Protein 6RSN (pdb70)

B-factor: mean 38.46, std 18.93, range [17.49, 106.94]

Solvent-accessible surface area: 5774 Å² total

Sequence (91 aa):
RIVPVVYYLSRNGRLDHPHFIEVPLSSHNGLYLKDVINRLNDLRGNGACLYSWSSSKRTYKNGFVWYALSDEDFIFPVHGQEYVLKGSQILD

InterPro domains:
  IPR010369 Protein SOSEKI [PTHR31083] (17-336)
  IPR021182 Protein SOSEKI, magnoliopsida [PIRSF031043] (10-339)
  IPR048351 SOSEKI, DIX-like domain [PF06136] (20-108)

Radius of gyration: 12.65 Å; Cα contacts (8 Å, |Δi|>4): 169; chains: 1; bounding box: 31×33×37 Å

Foldseek 3Di:
DKAKEWEFEAEVGRPDDIDIDIFDDPDDPFDFLLRVLVVCCVVPNNVLVQFFKFWWDQDDPGTDTHTHDRGDTADADPDSYTYMYTYGDDD

Nearest PDB structures (foldseek):
  6rsn-assembly1_A  TM=1.011E+00  e=9.089E-21  Arabidopsis thaliana
  1v6e-assembly1_A  TM=5.584E-01  e=4.079E-02  Mus musculus
  2gbj-assembly1_A  TM=5.667E-01  e=1.021E-01  Homo sapiens
  4wph-assembly1_A  TM=5.400E-01  e=1.328E-01  Homo sapiens
  5x0w-assembly3_F  TM=4.636E-01  e=7.858E-02  Homo sapiens

Secondary structure (DSSP, 8-state):
-EEEEEEEEESSS--S--EEEEEE-SBTTBEEHHHHHHHHHHHH----TTEEEEEEEEETTEEEEEE--TT-EE--BTTTBEEEEEEEP--

Organism: Arabidopsis thaliana (NCBI:txid3702)

GO terms:
  GO:0051258 protein polymerization (P, IDA)
  GO:0005886 plasma membrane (C, EXP)
  GO:0010229 inflorescence development (P, IMP)
  GO:0010600 regulation of auxin biosynthetic process (P, IMP)
  GO:0010928 regulation of auxin mediated signaling pathway (P, IMP)
  GO:1905392 plant organ morphogenesis (P, IMP)
  GO:2000024 regulation of leaf development (P, IMP)
  GO:2000067 regulation of root morphogenesis (P, IMP)
  GO:1902074 response to salt (P, IMP)
  GO:0051302 regulation of cell division (P, IMP)
  GO:0090708 specification of plant organ axis polarity (P, IMP)
  GO:0006970 response to osmotic stress (P, IMP)
  GO:0005515 protein binding (F, IPI)

Structure (mmCIF, N/CA/C/O backbone):
data_6RSN
#
_entry.id   6RSN
#
_cell.length_a   47.659
_cell.length_b   47.659
_cell.length_c   67.971
_cell.angle_alpha   90.000
_cell.angle_beta   90.000
_cell.angle_gamma   120.000
#
_symmetry.space_group_name_H-M   'P 61'
#
loop_
_entity.id
_entity.type
_entity.pdbx_description
1 polymer 'UPSTREAM OF FLC-like protein (DUF966)'
2 non-polymer 'SULFATE ION'
3 water water
#
loop_
_atom_site.group_PDB
_atom_site.id
_atom_site.type_symbol
_atom_site.label_atom_id
_atom_site.label_alt_id
_atom_site.label_comp_id
_atom_site.label_asym_id
_atom_site.label_entity_id
_atom_site.label_seq_id
_atom_site.pdbx_PDB_ins_code
_atom_site.Cartn_x
_atom_site.Cartn_y
_atom_site.Cartn_z
_atom_site.occupancy
_atom_site.B_iso_or_equiv
_atom_site.auth_seq_id
_atom_site.auth_comp_id
_atom_site.auth_asym_id
_atom_site.auth_atom_id
_atom_site.pdbx_PDB_model_num
ATOM 1 N N . ARG A 1 4 ? 4.547 10.284 14.093 1.00 62.22 18 ARG A N 1
ATOM 2 C CA . ARG A 1 4 ? 4.260 11.326 15.093 1.00 59.65 18 ARG A CA 1
ATOM 3 C C . ARG A 1 4 ? 5.176 12.525 14.843 1.00 55.16 18 ARG A C 1
ATOM 4 O O . ARG A 1 4 ? 6.239 12.401 14.233 1.00 56.81 18 ARG A O 1
ATOM 12 N N . ILE A 1 5 ? 4.740 13.678 15.340 1.00 52.04 19 ILE A N 1
ATOM 13 C CA . ILE A 1 5 ? 5.505 14.908 15.178 1.00 48.11 19 ILE A CA 1
ATOM 14 C C . ILE A 1 5 ? 5.664 15.535 16.560 1.00 44.04 19 ILE A C 1
ATOM 15 O O . ILE A 1 5 ? 4.822 15.408 17.454 1.00 47.99 19 ILE A O 1
ATOM 20 N N . VAL A 1 6 ? 6.829 16.108 16.776 1.00 39.79 20 VAL A N 1
ATOM 21 C CA . VAL A 1 6 ? 7.073 16.758 18.044 1.00 39.66 20 VAL A CA 1
ATOM 22 C C . VAL A 1 6 ? 7.383 18.231 17.825 1.00 36.96 20 VAL A C 1
ATOM 23 O O . VAL A 1 6 ? 7.990 18.622 16.813 1.00 33.60 20 VAL A O 1
ATOM 27 N N . PRO A 1 7 ? 6.978 19.055 18.807 1.00 37.69 21 PRO A N 1
ATOM 28 C CA . PRO A 1 7 ? 7.268 20.489 18.768 1.00 36.78 21 PRO A CA 1
ATOM 29 C C . PRO A 1 7 ? 8.720 20.774 19.145 1.00 34.65 21 PRO A C 1
ATOM 30 O O . PRO A 1 7 ? 9.211 20.256 20.130 1.00 33.11 21 PRO A O 1
ATOM 34 N N . VAL A 1 8 ? 9.412 21.607 18.359 1.00 29.68 22 VAL A N 1
ATOM 35 C CA . VAL A 1 8 ? 10.788 21.988 18.695 1.00 27.89 22 VAL A CA 1
ATOM 36 C C . VAL A 1 8 ? 10.905 23.497 18.666 1.00 26.67 22 VAL A C 1
ATOM 37 O O . VAL A 1 8 ? 10.511 24.120 17.674 1.00 28.20 22 VAL A O 1
ATOM 41 N N . VAL A 1 9 ? 11.489 24.101 19.713 1.00 25.63 23 VAL A N 1
ATOM 42 C CA . VAL A 1 9 ? 11.811 25.527 19.696 1.00 24.57 23 VAL A CA 1
ATOM 43 C C . VAL A 1 9 ? 13.326 25.627 19.535 1.00 22.76 23 VAL A C 1
ATOM 44 O O . VAL A 1 9 ? 14.041 24.889 20.199 1.00 22.62 23 VAL A O 1
ATOM 48 N N . TYR A 1 10 ? 13.789 26.519 18.642 1.00 21.83 24 TYR A N 1
ATOM 49 C CA . TYR A 1 10 ? 15.245 26.713 18.563 1.00 22.37 24 TYR A CA 1
ATOM 50 C C . TYR A 1 10 ? 15.605 28.197 18.542 1.00 22.05 24 TYR A C 1
ATOM 51 O O . TYR A 1 10 ? 14.911 29.054 17.953 1.00 22.01 24 TYR A O 1
ATOM 60 N N . TYR A 1 11 ? 16.758 28.526 19.157 1.00 23.11 25 TYR A N 1
ATOM 61 C CA . TYR A 1 11 ? 17.321 29.868 19.186 1.00 23.83 25 TYR A CA 1
ATOM 62 C C . TYR A 1 11 ? 18.563 29.883 18.299 1.00 23.10 25 TYR A C 1
ATOM 63 O O . TYR A 1 11 ? 19.336 28.920 18.307 1.00 25.79 25 TYR A O 1
ATOM 72 N N . LEU A 1 12 ? 18.656 30.850 17.390 1.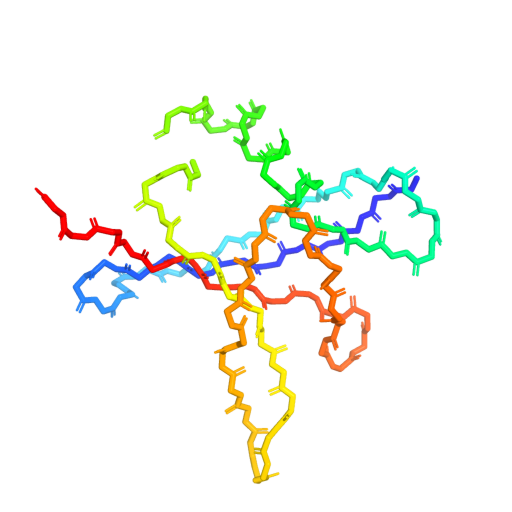00 21.67 26 LEU A N 1
ATOM 73 C CA . LEU A 1 12 ? 19.927 30.943 16.656 1.00 22.05 26 LEU A CA 1
ATOM 74 C C . LEU A 1 12 ? 20.747 32.058 17.276 1.00 26.00 26 LEU A C 1
ATOM 75 O O . LEU A 1 12 ? 20.212 33.125 17.588 1.00 25.90 26 LEU A O 1
ATOM 80 N N . SER A 1 13 ? 22.052 31.816 17.396 1.00 23.07 27 SER A N 1
ATOM 81 C CA . SER A 1 13 ? 22.913 32.766 18.074 1.00 27.80 27 SER A CA 1
ATOM 82 C C . SER A 1 13 ? 23.973 33.147 17.077 1.00 31.21 27 SER A C 1
ATOM 83 O O . SER A 1 13 ? 24.669 32.269 16.581 1.00 29.29 27 SER A O 1
ATOM 86 N N . ARG A 1 14 ? 24.092 34.443 16.765 1.00 34.69 28 ARG A N 1
ATOM 87 C CA . ARG A 1 14 ? 25.134 34.845 15.844 1.00 47.84 28 ARG A CA 1
ATOM 88 C C . ARG A 1 14 ? 26.215 35.598 16.624 1.00 59.78 28 ARG A C 1
ATOM 89 O O . ARG A 1 14 ? 27.203 35.009 17.074 1.00 61.81 28 ARG A O 1
ATOM 97 N N . ASN A 1 15 ? 25.982 36.899 16.812 1.00 70.25 29 ASN A N 1
ATOM 98 C CA . ASN A 1 15 ? 26.806 37.739 17.668 1.00 78.51 29 ASN A CA 1
ATOM 99 C C . ASN A 1 15 ? 26.421 37.483 19.124 1.00 88.52 29 ASN A C 1
ATOM 100 O O . ASN A 1 15 ? 27.226 37.671 20.035 1.00 90.71 29 ASN A O 1
ATOM 105 N N . GLY A 1 16 ? 25.169 37.056 19.322 1.00 90.92 30 GLY A N 1
ATOM 106 C CA . GLY A 1 16 ? 24.619 36.850 20.649 1.00 89.04 30 GLY A CA 1
ATOM 107 C C . GLY A 1 16 ? 23.099 36.920 20.606 1.00 92.49 30 GLY A C 1
ATOM 108 O O . GLY A 1 16 ? 22.494 37.667 21.370 1.00 102.55 30 GLY A O 1
ATOM 109 N N . ARG A 1 17 ? 22.518 36.178 19.655 1.00 86.50 31 ARG A N 1
ATOM 110 C CA . ARG A 1 17 ? 21.118 35.780 19.674 1.00 85.07 31 ARG A CA 1
ATOM 111 C C . ARG A 1 17 ? 20.188 36.970 19.464 1.00 80.12 31 ARG A C 1
ATOM 112 O O . ARG A 1 17 ? 19.154 37.052 20.128 1.00 76.54 31 ARG A O 1
ATOM 120 N N . LEU A 1 18 ? 20.536 37.841 18.499 1.00 73.96 32 LEU A N 1
ATOM 121 C CA . LEU A 1 18 ? 19.824 39.098 18.257 1.00 70.07 32 LEU A CA 1
ATOM 122 C C . LEU A 1 18 ? 18.349 38.874 17.879 1.00 61.93 32 LEU A C 1
ATOM 123 O O . LEU A 1 18 ? 17.730 39.811 17.378 1.00 65.91 32 LEU A O 1
ATOM 128 N N . ASP A 1 19 ? 17.775 37.668 18.098 1.00 53.86 33 ASP A N 1
ATOM 129 C CA . ASP A 1 19 ? 16.464 37.334 17.535 1.00 45.82 33 ASP A CA 1
ATOM 130 C C . ASP A 1 19 ? 15.659 36.348 18.406 1.00 39.86 33 ASP A C 1
ATOM 131 O O . ASP A 1 19 ? 16.188 35.561 19.202 1.00 38.98 33 ASP A O 1
ATOM 136 N N . HIS A 1 20 ? 14.333 36.417 18.232 1.00 35.51 34 HIS A N 1
ATOM 137 C CA . HIS A 1 20 ? 13.406 35.528 18.895 1.00 32.11 34 HIS A CA 1
ATOM 138 C C . HIS A 1 20 ? 13.698 34.124 18.395 1.00 26.71 34 HIS A C 1
ATOM 139 O O . HIS A 1 20 ? 14.265 33.918 17.289 1.00 26.91 34 HIS A O 1
ATOM 146 N N . PRO A 1 21 ? 13.350 33.132 19.217 1.00 25.14 35 PRO A N 1
ATOM 147 C CA . PRO A 1 21 ? 13.387 31.757 18.806 1.00 24.65 35 PRO A CA 1
ATOM 148 C C . PRO A 1 21 ? 12.331 31.489 17.743 1.00 23.80 35 PRO A C 1
ATOM 149 O O . PRO A 1 21 ? 11.525 32.354 17.420 1.00 24.68 35 PRO A O 1
ATOM 153 N N . HIS A 1 22 ? 12.509 30.313 17.150 1.00 24.50 36 HIS A N 1
ATOM 154 C CA . HIS A 1 22 ? 11.636 29.768 16.136 1.00 23.88 36 HIS A CA 1
ATOM 155 C C . HIS A 1 22 ? 10.941 28.545 16.700 1.00 23.80 36 HIS A C 1
ATOM 156 O O . HIS A 1 22 ? 11.515 27.828 17.519 1.00 24.96 36 HIS A O 1
ATOM 163 N N . PHE A 1 23 ? 9.707 28.292 16.229 1.00 24.17 37 PHE A N 1
ATOM 164 C CA . PHE A 1 23 ? 8.988 27.073 16.534 1.00 26.09 37 PHE A CA 1
ATOM 165 C C . PHE A 1 23 ? 8.752 26.271 15.266 1.00 26.32 37 PHE A C 1
ATOM 166 O O . PHE A 1 23 ? 8.252 26.857 14.299 1.00 26.87 37 PHE A O 1
ATOM 174 N N . ILE A 1 24 ? 9.104 24.967 15.273 1.00 25.29 38 ILE A N 1
ATOM 175 C CA . ILE A 1 24 ? 8.784 24.087 14.153 1.00 26.38 38 ILE A CA 1
ATOM 176 C C . ILE A 1 24 ? 8.199 22.786 14.690 1.00 26.97 38 ILE A C 1
ATOM 177 O O . ILE A 1 24 ? 8.455 22.442 15.836 1.00 27.43 38 ILE A O 1
ATOM 182 N N . GLU A 1 25 ? 7.510 22.046 13.807 1.00 28.40 39 GLU A N 1
ATOM 183 C CA . GLU A 1 25 ? 7.102 20.688 14.139 1.00 31.03 39 GLU A CA 1
ATOM 184 C C . GLU A 1 25 ? 8.004 19.704 13.416 1.00 30.31 39 GLU A C 1
ATOM 185 O O . GLU A 1 25 ? 8.285 19.900 12.230 1.00 30.78 39 GLU A O 1
ATOM 191 N N . VAL A 1 26 ? 8.538 18.712 14.147 1.00 29.84 40 VAL A N 1
ATOM 192 C CA . VAL A 1 26 ? 9.504 17.786 13.576 1.00 32.06 40 VAL A CA 1
ATOM 193 C C . VAL A 1 26 ? 8.934 16.369 13.479 1.00 34.82 40 VAL A C 1
ATOM 194 O O . VAL A 1 26 ? 8.618 15.769 14.503 1.00 37.84 40 VAL A O 1
ATOM 198 N N . PRO A 1 27 ? 8.859 15.766 12.269 1.00 36.28 41 PRO A N 1
ATOM 199 C CA . PRO A 1 27 ? 8.500 14.344 12.160 1.00 40.39 41 PRO A CA 1
ATOM 200 C C . PRO A 1 27 ? 9.563 13.435 12.783 1.00 41.06 41 PRO A C 1
ATOM 201 O O . PRO A 1 27 ? 10.759 13.592 12.506 1.00 40.65 41 PRO A O 1
ATOM 205 N N . LEU A 1 28 ? 9.106 12.511 13.634 1.00 47.73 42 LEU A N 1
ATOM 206 C CA . LEU A 1 28 ? 9.911 11.505 14.322 1.00 50.74 42 LEU A CA 1
ATOM 207 C C . LEU A 1 28 ? 10.190 10.309 13.415 1.00 53.95 42 LEU A C 1
ATOM 208 O O . LEU A 1 28 ? 9.332 9.867 12.648 1.00 59.11 42 LEU A O 1
ATOM 213 N N . SER A 1 29 ? 11.412 9.788 13.523 1.00 53.35 43 SER A N 1
ATOM 214 C CA . SER A 1 29 ? 11.831 8.588 12.826 1.00 55.73 43 SER A CA 1
ATOM 215 C C . SER A 1 29 ? 11.588 7.371 13.724 1.00 59.16 43 SER A C 1
ATOM 216 O O . SER A 1 29 ? 11.144 6.329 13.235 1.00 59.64 43 SER A O 1
ATOM 219 N N . SER A 1 30 ? 11.851 7.528 15.039 1.00 57.66 44 SER A N 1
ATOM 220 C CA . SER A 1 30 ? 11.537 6.514 16.046 1.00 59.29 44 SER A CA 1
ATOM 221 C C . SER A 1 30 ? 10.532 7.048 17.060 1.00 58.95 44 SER A C 1
ATOM 222 O O . SER A 1 30 ? 10.582 8.205 17.463 1.00 60.97 44 SER A O 1
ATOM 225 N N . HIS A 1 31 ? 9.698 6.156 17.593 1.00 64.89 45 HIS A N 1
ATOM 226 C CA . HIS A 1 31 ? 8.572 6.665 18.354 1.00 65.19 45 HIS A CA 1
ATOM 227 C C . HIS A 1 31 ? 8.893 6.821 19.845 1.00 64.41 45 HIS A C 1
ATOM 228 O O . HIS A 1 31 ? 8.000 7.104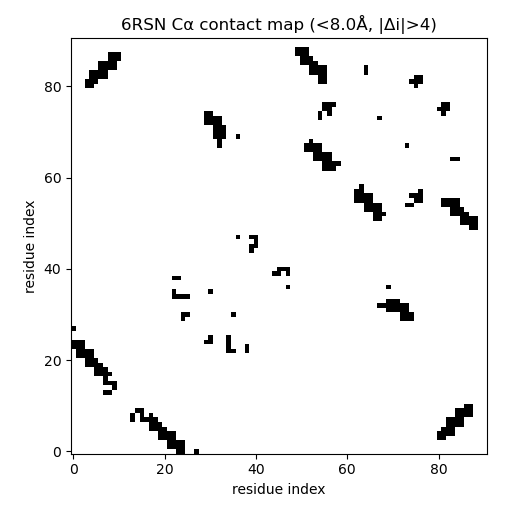 20.637 1.00 68.61 45 HIS A O 1
ATOM 235 N N . ASN A 1 32 ? 10.169 6.731 20.244 1.00 56.15 46 ASN A N 1
ATOM 236 C CA . ASN A 1 32 ? 10.437 6.965 21.652 1.00 54.96 46 ASN A CA 1
ATOM 237 C C . ASN A 1 32 ? 11.458 8.064 21.870 1.00 52.12 46 ASN A C 1
ATOM 238 O O . ASN A 1 32 ? 11.990 8.167 22.996 1.00 49.27 46 ASN A O 1
ATOM 243 N N . GLY A 1 33 ? 11.720 8.834 20.795 1.00 48.01 47 GLY A N 1
ATOM 244 C CA . GLY A 1 33 ? 12.872 9.713 20.827 1.00 44.52 47 GLY A CA 1
ATOM 245 C C . GLY A 1 33 ? 13.147 10.479 19.532 1.00 40.54 47 GLY A C 1
ATOM 246 O O . GLY A 1 33 ? 13.152 9.978 18.402 1.00 41.68 47 GLY A O 1
ATOM 247 N N . LEU A 1 34 ? 13.602 11.698 19.769 1.00 38.24 48 LEU A N 1
ATOM 248 C CA . LEU A 1 34 ? 14.028 12.595 18.709 1.00 34.19 48 LEU A CA 1
ATOM 249 C C . LEU A 1 34 ? 15.551 12.574 18.608 1.00 32.13 48 LEU A C 1
ATOM 250 O O . LEU A 1 34 ? 16.220 12.556 19.651 1.00 34.88 48 LEU A O 1
ATOM 255 N N . TYR A 1 35 ? 16.073 12.534 17.371 1.00 31.29 49 TYR A N 1
ATOM 256 C CA . TYR A 1 35 ? 17.513 12.615 17.130 1.00 30.18 49 TYR A CA 1
ATOM 257 C C . TYR A 1 35 ? 17.822 13.924 16.410 1.00 28.67 49 TYR A C 1
ATOM 258 O O . TYR A 1 35 ? 16.966 14.457 15.687 1.00 29.15 49 TYR A O 1
ATOM 267 N N . LEU A 1 36 ? 19.073 14.361 16.573 1.00 26.77 50 LEU A N 1
ATOM 268 C CA . LEU A 1 36 ? 19.386 15.641 15.944 1.00 27.42 50 LEU A CA 1
ATOM 269 C C . LEU A 1 36 ? 19.143 15.565 14.430 1.00 28.64 50 LEU A C 1
ATOM 270 O O . LEU A 1 36 ? 18.658 16.524 13.808 1.00 25.55 50 LEU A O 1
ATOM 275 N N . LYS A 1 37 ? 19.454 14.396 13.845 1.00 28.01 51 LYS A N 1
ATOM 276 C CA . LYS A 1 37 ? 19.254 14.224 12.420 1.00 28.45 51 LYS A CA 1
ATOM 277 C C . LYS A 1 37 ? 17.778 14.460 12.049 1.00 27.89 51 LYS A C 1
ATOM 278 O O . LYS A 1 37 ? 17.522 14.944 10.963 1.00 28.01 51 LYS A O 1
ATOM 284 N N . ASP A 1 38 ? 16.799 14.133 12.917 1.00 29.68 52 ASP A N 1
ATOM 285 C CA . ASP A 1 38 ? 15.380 14.368 12.609 1.00 30.93 52 ASP A CA 1
ATOM 286 C C . ASP A 1 38 ? 15.102 15.879 12.454 1.00 28.66 52 ASP A C 1
ATOM 287 O O . ASP A 1 38 ? 14.394 16.306 11.521 1.00 26.52 52 ASP A O 1
ATOM 292 N N . VAL A 1 39 ? 15.652 16.683 13.396 1.00 26.86 53 VAL A N 1
ATOM 293 C CA . VAL A 1 39 ? 15.566 18.147 13.414 1.00 25.07 53 VAL A CA 1
ATOM 294 C C . VAL A 1 39 ? 16.242 18.725 12.184 1.00 23.80 53 VAL A C 1
ATOM 295 O O . VAL A 1 39 ? 15.649 19.548 11.466 1.00 24.34 53 VAL A O 1
ATOM 299 N N . ILE A 1 40 ? 17.443 18.225 11.874 1.00 22.84 54 ILE A N 1
ATOM 300 C CA . ILE A 1 40 ? 18.178 18.738 10.727 1.00 24.22 54 ILE A CA 1
ATOM 301 C C . ILE A 1 40 ? 17.442 18.404 9.420 1.00 24.61 54 ILE A C 1
ATOM 302 O O . ILE A 1 40 ? 17.327 19.233 8.514 1.00 24.88 54 ILE A O 1
ATOM 307 N N . ASN A 1 41 ? 16.890 17.178 9.326 1.00 25.41 55 ASN A N 1
ATOM 308 C CA . ASN A 1 41 ? 16.090 16.866 8.137 1.00 26.87 55 ASN A CA 1
ATOM 309 C C . ASN A 1 41 ? 14.913 17.821 7.931 1.00 25.78 55 ASN A C 1
ATOM 310 O O . ASN A 1 41 ? 14.585 18.232 6.792 1.00 26.63 55 ASN A O 1
ATOM 315 N N . ARG A 1 42 ? 14.244 18.178 9.014 1.00 25.44 56 ARG A N 1
ATOM 316 C CA . ARG A 1 42 ? 13.109 19.085 8.924 1.00 24.05 56 ARG A CA 1
ATOM 317 C C . ARG A 1 42 ? 13.599 20.475 8.532 1.00 22.76 56 ARG A C 1
ATOM 318 O O . ARG A 1 42 ? 12.961 21.166 7.728 1.00 21.84 56 ARG A O 1
ATOM 326 N N . LEU A 1 43 ? 14.702 20.930 9.155 1.00 21.48 57 LEU A N 1
ATOM 327 C CA . LEU A 1 43 ? 15.208 22.252 8.746 1.00 19.86 57 LEU A CA 1
ATOM 328 C C . LEU A 1 43 ? 15.633 22.254 7.276 1.00 20.43 57 LEU A C 1
ATOM 329 O O . LEU A 1 43 ? 15.495 23.263 6.569 1.00 20.90 57 LEU A O 1
ATOM 334 N N . ASN A 1 44 ? 16.279 21.183 6.822 1.00 21.62 58 ASN A N 1
ATOM 335 C CA . ASN A 1 44 ? 16.662 21.105 5.412 1.00 22.99 58 ASN A CA 1
ATOM 336 C C . ASN A 1 44 ? 15.436 21.290 4.533 1.00 24.68 58 ASN A C 1
ATOM 337 O O . ASN A 1 44 ? 15.522 21.964 3.486 1.00 23.30 58 ASN A O 1
ATOM 342 N N . ASP A 1 45 ? 14.304 20.662 4.928 1.00 23.81 59 ASP A N 1
ATOM 343 C CA . ASP A 1 45 ? 13.081 20.817 4.114 1.00 27.67 59 ASP A CA 1
ATOM 344 C C . ASP A 1 45 ? 12.546 22.255 4.140 1.00 25.43 59 ASP A C 1
ATOM 345 O O . ASP A 1 45 ? 12.163 22.838 3.108 1.00 26.94 59 ASP A O 1
ATOM 350 N N . LEU A 1 46 ? 12.504 22.859 5.307 1.00 22.78 60 LEU A N 1
ATOM 351 C CA . LEU A 1 46 ? 11.928 24.179 5.434 1.00 22.52 60 LEU A CA 1
ATOM 352 C C . L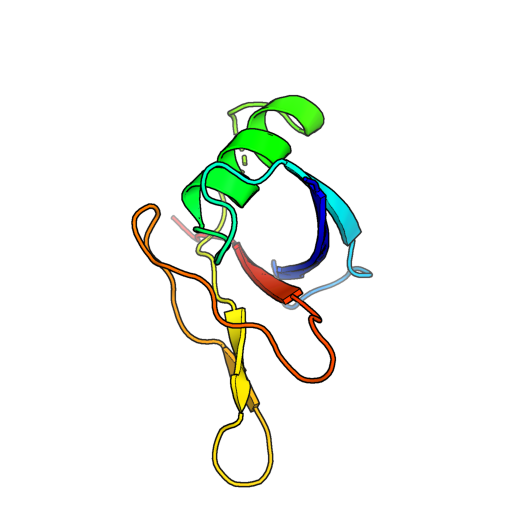EU A 1 46 ? 12.821 25.315 4.937 1.00 21.28 60 LEU A C 1
ATOM 353 O O . LEU A 1 46 ? 12.334 26.267 4.284 1.00 22.62 60 LEU A O 1
ATOM 358 N N . ARG A 1 47 ? 14.101 25.232 5.295 1.00 20.15 61 ARG A N 1
ATOM 359 C CA . ARG A 1 47 ? 15.026 26.357 5.160 1.00 20.01 61 ARG A CA 1
ATOM 360 C C . ARG A 1 47 ? 16.117 26.112 4.107 1.00 18.56 61 ARG A C 1
ATOM 361 O O . ARG A 1 47 ? 16.887 27.051 3.904 1.00 20.72 61 ARG A O 1
ATOM 369 N N . GLY A 1 48 ? 16.193 24.921 3.532 1.00 20.40 62 GLY A N 1
ATOM 370 C CA . GLY A 1 48 ? 17.182 24.593 2.511 1.00 18.97 62 GLY A CA 1
ATOM 371 C C . GLY A 1 48 ? 18.351 23.850 3.169 1.00 19.35 62 GLY A C 1
ATOM 372 O O . GLY A 1 48 ? 18.660 24.059 4.349 1.00 19.66 62 GLY A O 1
ATOM 373 N N . ASN A 1 49 ? 19.027 23.034 2.347 1.00 20.21 63 ASN A N 1
ATOM 374 C CA . ASN A 1 49 ? 20.153 22.283 2.900 1.00 22.92 63 ASN A CA 1
ATOM 375 C C . ASN A 1 49 ? 21.284 23.161 3.417 1.00 22.40 63 ASN A C 1
ATOM 376 O O . ASN A 1 49 ? 22.063 22.728 4.275 1.00 23.71 63 ASN A O 1
ATOM 381 N N . GLY A 1 50 ? 21.355 24.375 2.903 1.00 21.14 64 GLY A N 1
ATOM 382 C CA . GLY A 1 50 ? 22.449 25.231 3.322 1.00 21.66 64 GLY A CA 1
ATOM 383 C C . GLY A 1 50 ? 22.276 25.968 4.649 1.00 21.81 64 GLY A C 1
ATOM 384 O O . GLY A 1 50 ? 23.166 26.760 5.007 1.00 22.74 64 GLY A O 1
ATOM 393 N N . ALA A 1 52 ? 21.138 24.489 8.108 1.00 18.24 66 ALA A N 1
ATOM 394 C CA . ALA A 1 52 ? 21.459 23.942 9.439 1.00 18.20 66 ALA A CA 1
ATOM 395 C C . ALA A 1 52 ? 22.960 23.690 9.590 1.00 20.48 66 ALA A C 1
ATOM 396 O O . ALA A 1 52 ? 23.455 23.755 10.698 1.00 19.51 66 ALA A O 1
ATOM 398 N N . CYS A 1 53 ? 23.666 23.501 8.471 1.00 20.53 67 CYS A N 1
ATOM 399 C CA . CYS A 1 53 ? 25.095 23.256 8.521 1.00 20.69 67 CYS A CA 1
ATOM 400 C C . CYS A 1 53 ? 25.852 24.534 8.856 1.00 19.69 67 CYS A C 1
ATOM 401 O O . CYS A 1 53 ? 27.085 24.372 9.138 1.00 21.27 67 CYS A O 1
ATOM 404 N N . LEU A 1 54 ? 25.191 25.701 8.960 1.00 18.80 68 LEU A N 1
ATOM 405 C CA . LEU A 1 54 ? 25.911 26.928 9.369 1.00 19.47 68 LEU A CA 1
ATOM 406 C C . LEU A 1 54 ? 26.050 27.022 10.897 1.00 17.58 68 LEU A C 1
ATOM 407 O O . LEU A 1 54 ? 26.679 27.953 11.405 1.00 18.70 68 LEU A O 1
ATOM 412 N N . TYR A 1 55 ? 25.443 26.083 11.630 1.00 18.03 69 TYR A N 1
ATOM 413 C CA . TYR A 1 55 ? 25.308 26.192 13.074 1.00 18.18 69 TYR A CA 1
ATOM 414 C C . TYR A 1 55 ? 25.786 24.913 13.741 1.00 18.43 69 TYR A C 1
ATOM 415 O O . TYR A 1 55 ? 25.647 23.802 13.194 1.00 19.93 69 TYR A O 1
ATOM 424 N N . SER A 1 56 ? 26.374 25.070 14.956 1.00 18.99 70 SER A N 1
ATOM 425 C CA . SER A 1 56 ? 26.649 23.956 15.844 1.00 19.45 70 SER A CA 1
ATOM 426 C C . SER A 1 56 ? 25.478 23.837 16.827 1.00 19.04 70 SER A C 1
ATOM 427 O O . SER A 1 56 ? 25.049 24.850 17.380 1.00 19.94 70 SER A O 1
ATOM 430 N N . TRP A 1 57 ? 24.916 22.612 16.974 1.00 18.35 71 TRP A N 1
ATOM 431 C CA . TRP A 1 57 ? 23.624 22.496 17.676 1.00 18.99 71 TRP A CA 1
ATOM 432 C C . TRP A 1 57 ? 23.776 21.937 19.091 1.00 19.81 71 TRP A C 1
ATOM 433 O O . TRP A 1 57 ? 24.638 21.098 19.335 1.00 20.39 71 TRP A O 1
ATOM 444 N N A SER A 1 58 ? 22.954 22.472 19.992 0.50 18.78 72 SER A N 1
ATOM 445 N N B SER A 1 58 ? 22.977 22.480 20.020 0.50 19.48 72 SER A N 1
ATOM 446 C CA A SER A 1 58 ? 22.971 22.054 21.389 0.50 18.82 72 SER A CA 1
ATOM 447 C CA B SER A 1 58 ? 22.954 21.981 21.398 0.50 19.63 72 SER A CA 1
ATOM 448 C C A SER A 1 58 ? 21.509 21.869 21.805 0.50 20.35 72 SER A C 1
ATOM 449 C C B SER A 1 58 ? 21.533 22.023 21.945 0.50 20.33 72 SER A C 1
ATOM 450 O O A SER A 1 58 ? 20.579 22.357 21.138 0.50 20.22 72 SER A O 1
ATOM 451 O O B SER A 1 58 ? 20.674 22.817 21.538 0.50 19.11 72 SER A O 1
ATOM 456 N N . SER A 1 59 ? 21.290 21.122 22.890 1.00 20.71 73 SER A N 1
ATOM 457 C CA . SER A 1 59 ? 19.950 21.079 23.453 1.00 22.64 73 SER A CA 1
ATOM 458 C C . SER A 1 59 ? 20.028 21.520 24.908 1.00 25.88 73 SER A C 1
ATOM 459 O O . SER A 1 59 ? 21.024 21.311 25.605 1.00 23.50 73 SER A O 1
ATOM 462 N N . LYS A 1 60 ? 18.970 22.201 25.341 1.00 24.63 74 LYS A N 1
ATOM 463 C CA . LYS A 1 60 ? 18.932 22.646 26.732 1.00 27.70 74 LYS A CA 1
ATOM 464 C C . LYS A 1 60 ? 18.709 21.441 27.655 1.00 27.59 74 LYS A C 1
ATOM 465 O O . LYS A 1 60 ? 17.838 20.577 27.473 1.00 30.29 74 LYS A O 1
ATOM 471 N N . ARG A 1 61 ? 19.486 21.399 28.743 1.00 28.28 75 ARG A N 1
ATOM 472 C CA . ARG A 1 61 ? 19.416 20.268 29.655 1.00 31.33 75 ARG A CA 1
ATOM 473 C C . ARG A 1 61 ? 19.602 20.756 31.101 1.00 31.47 75 ARG A C 1
ATOM 474 O O . ARG A 1 61 ? 20.351 21.679 31.334 1.00 31.94 75 ARG A O 1
ATOM 482 N N . THR A 1 62 ? 18.968 20.131 32.109 1.00 31.43 76 THR A N 1
ATOM 483 C CA . THR A 1 62 ? 19.158 20.581 33.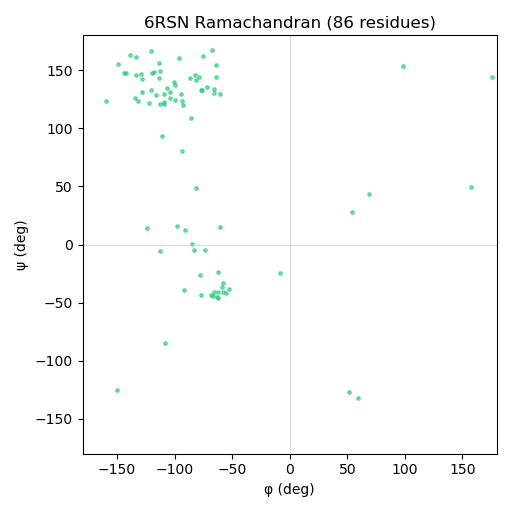499 1.00 34.27 76 THR A CA 1
ATOM 484 C C . THR A 1 62 ? 20.611 20.404 33.951 1.00 34.72 76 THR A C 1
ATOM 485 O O . THR A 1 62 ? 21.278 19.431 33.565 1.00 35.84 76 THR A O 1
ATOM 489 N N . TYR A 1 63 ? 21.092 21.356 34.771 1.00 35.37 77 TYR A N 1
ATOM 490 C CA . TYR A 1 63 ? 22.462 21.358 35.269 1.00 36.74 77 TYR A CA 1
ATOM 491 C C . TYR A 1 63 ? 22.523 22.239 36.522 1.00 39.68 77 TYR A C 1
ATOM 492 O O . TYR A 1 63 ? 22.249 23.439 36.430 1.00 40.94 77 TYR A O 1
ATOM 501 N N . LYS A 1 64 ? 22.990 21.670 37.650 1.00 43.73 78 LYS A N 1
ATOM 502 C CA . LYS A 1 64 ? 23.149 22.412 38.886 1.00 49.09 78 LYS A CA 1
ATOM 503 C C . LYS A 1 64 ? 21.827 23.120 39.183 1.00 50.44 78 LYS A C 1
ATOM 504 O O . LYS A 1 64 ? 20.790 22.477 39.161 1.00 49.04 78 LYS A O 1
ATOM 510 N N . ASN A 1 65 ? 21.845 24.440 39.402 1.00 53.84 79 ASN A N 1
ATOM 511 C CA . ASN A 1 65 ? 20.588 25.101 39.747 1.00 56.35 79 ASN A CA 1
ATOM 512 C C . ASN A 1 65 ? 19.969 25.743 38.506 1.00 55.56 79 ASN A C 1
ATOM 513 O O . ASN A 1 65 ? 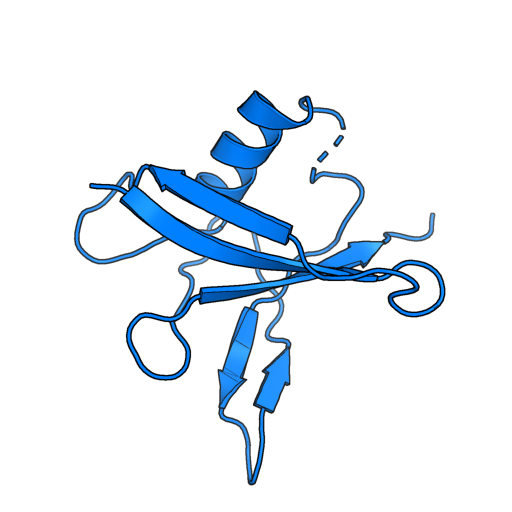19.084 26.586 38.628 1.00 57.18 79 ASN A O 1
ATOM 518 N N . GLY A 1 66 ? 20.446 25.349 37.309 1.00 48.56 80 GLY A N 1
ATOM 519 C CA . GLY A 1 66 ? 19.809 25.785 36.090 1.00 45.62 80 GLY A CA 1
ATOM 520 C C . GLY A 1 66 ? 19.957 24.759 34.976 1.00 41.18 80 GLY A C 1
ATOM 521 O O . GLY A 1 66 ? 19.604 23.566 35.123 1.00 37.02 80 GLY A O 1
ATOM 522 N N . PHE A 1 67 ? 20.511 25.278 33.866 1.00 37.82 81 PHE A N 1
ATOM 523 C CA . PHE A 1 67 ? 20.486 24.575 32.600 1.00 35.42 81 PHE A CA 1
ATOM 524 C C . PHE A 1 67 ? 21.838 24.737 31.941 1.00 32.13 81 PHE A C 1
ATOM 525 O O . PHE A 1 67 ? 22.645 25.593 32.349 1.00 31.04 81 PHE A O 1
ATOM 533 N N . VAL A 1 68 ? 22.086 23.870 30.960 1.00 31.49 82 VAL A N 1
ATOM 534 C CA . VAL A 1 68 ? 23.339 23.930 30.223 1.00 27.52 82 VAL A CA 1
ATOM 535 C C . VAL A 1 68 ? 22.925 23.593 28.789 1.00 27.54 82 VAL A C 1
ATOM 536 O O . VAL A 1 68 ? 21.908 22.953 28.539 1.00 26.25 82 VAL A O 1
ATOM 540 N N . TRP A 1 69 ? 23.626 24.189 27.840 1.00 23.52 83 TRP A N 1
ATOM 541 C CA . TRP A 1 69 ? 23.486 23.815 26.426 1.00 23.03 83 TRP A CA 1
ATOM 542 C C . TRP A 1 69 ? 24.404 22.648 26.112 1.00 22.33 83 TRP A C 1
ATOM 543 O O . TRP A 1 69 ? 25.640 22.788 26.090 1.00 23.42 83 TRP A O 1
ATOM 554 N N . TYR A 1 70 ? 23.782 21.476 25.899 1.00 22.40 84 TYR A N 1
ATOM 555 C CA . TYR A 1 70 ? 24.539 20.257 25.734 1.00 24.97 84 TYR A CA 1
ATOM 556 C C . TYR A 1 70 ? 24.801 20.031 24.248 1.00 22.47 84 TYR A C 1
ATOM 557 O O . TYR A 1 70 ? 23.889 19.927 23.472 1.00 24.10 84 TYR A O 1
ATOM 566 N N . ALA A 1 71 ? 26.075 19.965 23.827 1.00 23.64 85 ALA A N 1
ATOM 567 C CA . ALA A 1 71 ? 26.468 19.868 22.435 1.00 23.23 85 ALA A CA 1
ATOM 568 C C . ALA A 1 71 ? 25.995 18.541 21.848 1.00 24.51 85 ALA A C 1
ATOM 569 O O . ALA A 1 71 ? 26.098 17.459 22.497 1.00 28.14 85 ALA A O 1
ATOM 571 N N . LEU A 1 72 ? 25.400 18.627 20.665 1.00 24.10 86 LEU A N 1
ATOM 572 C CA . LEU A 1 72 ? 24.909 17.471 19.915 1.00 24.06 86 LEU A CA 1
ATOM 573 C C . LEU A 1 72 ? 25.648 17.189 18.590 1.00 26.36 86 LEU A C 1
ATOM 574 O O . LEU A 1 72 ? 25.996 18.116 17.884 1.00 24.91 86 LEU A O 1
ATOM 579 N N . SER A 1 73 ? 25.848 15.905 18.244 1.00 30.74 87 SER A N 1
ATOM 580 C CA . SER A 1 73 ? 26.187 15.408 16.901 1.00 33.26 87 SER A CA 1
ATOM 581 C C . SER A 1 73 ? 24.931 14.953 16.202 1.00 33.11 87 SER A C 1
ATOM 582 O O . SER A 1 73 ? 23.960 14.686 16.894 1.00 31.98 87 SER A O 1
ATOM 585 N N . ASP A 1 74 ? 24.995 14.852 14.845 1.00 36.64 88 ASP A N 1
ATOM 586 C CA . ASP A 1 74 ? 23.868 14.459 13.999 1.00 41.03 88 ASP A CA 1
ATOM 587 C C . ASP A 1 74 ? 23.262 13.145 14.482 1.00 38.10 88 ASP A C 1
ATOM 588 O O . ASP A 1 74 ? 22.044 12.944 14.533 1.00 39.48 88 ASP A O 1
ATOM 593 N N . GLU A 1 75 ? 24.132 12.239 14.915 1.00 39.94 89 GLU A N 1
ATOM 594 C CA . GLU A 1 75 ? 23.651 10.923 15.299 1.00 39.21 89 GLU A CA 1
ATOM 595 C C . GLU A 1 75 ? 23.139 10.863 16.750 1.00 39.32 89 GLU A C 1
ATOM 596 O O . GLU A 1 75 ? 22.731 9.776 17.193 1.00 40.54 89 GLU A O 1
ATOM 602 N N . ASP A 1 76 ? 23.179 11.981 17.498 1.00 34.55 90 ASP A N 1
ATOM 603 C CA . ASP A 1 76 ? 22.827 11.994 18.908 1.00 32.94 90 ASP A CA 1
ATOM 604 C C . ASP A 1 76 ? 21.317 12.084 19.152 1.00 32.10 90 ASP A C 1
ATOM 605 O O . ASP A 1 76 ? 20.557 12.747 18.431 1.00 29.52 90 ASP A O 1
ATOM 610 N N . PHE A 1 77 ? 20.901 11.422 20.235 1.00 33.28 91 PHE A N 1
ATOM 611 C CA . PHE A 1 77 ? 19.547 11.466 20.764 1.00 33.86 91 PHE A CA 1
ATOM 612 C C . PHE A 1 77 ? 19.413 12.764 21.539 1.00 33.34 91 PHE A C 1
ATOM 613 O O . PHE A 1 77 ? 20.372 13.247 22.174 1.00 34.79 91 PHE A O 1
ATOM 621 N N . ILE A 1 78 ? 18.215 13.352 21.449 1.00 34.80 92 ILE A N 1
ATOM 622 C CA . ILE A 1 78 ? 17.962 14.604 22.125 1.00 31.77 92 ILE A CA 1
ATOM 623 C C . ILE A 1 78 ? 17.011 14.369 23.290 1.00 35.06 92 ILE A C 1
ATOM 624 O O . ILE A 1 78 ? 15.924 13.842 23.108 1.00 32.79 92 ILE A O 1
ATOM 629 N N . PHE A 1 79 ? 17.436 14.740 24.504 1.00 35.87 93 PHE A N 1
ATOM 630 C CA . PHE A 1 79 ? 16.530 14.658 25.636 1.00 40.01 93 PHE A CA 1
ATOM 631 C C . PHE A 1 79 ? 15.685 15.931 25.775 1.00 46.03 93 PHE A C 1
ATOM 632 O O . PHE A 1 79 ? 16.192 17.048 25.615 1.00 48.81 93 PHE A O 1
ATOM 640 N N . PRO A 1 80 ? 14.398 15.807 26.179 1.00 52.65 94 PRO A N 1
ATOM 641 C CA . PRO A 1 80 ? 13.535 16.968 26.426 1.00 56.53 94 PRO A CA 1
ATOM 642 C C . PRO A 1 80 ? 13.855 17.673 27.744 1.00 61.59 94 PRO A C 1
ATOM 643 O O . PRO A 1 80 ? 14.489 17.099 28.636 1.00 55.77 94 P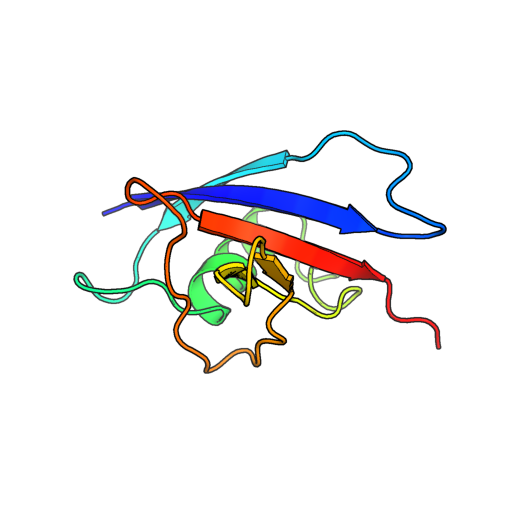RO A O 1
ATOM 647 N N . VAL A 1 81 ? 13.381 18.922 27.849 1.00 68.37 95 VAL A N 1
ATOM 648 C CA . VAL A 1 81 ? 13.462 19.704 29.074 1.00 76.57 95 VAL A CA 1
ATOM 649 C C . VAL A 1 81 ? 12.037 20.077 29.492 1.00 86.04 95 VAL A C 1
ATOM 650 O O . VAL A 1 81 ? 11.236 20.513 28.657 1.00 93.0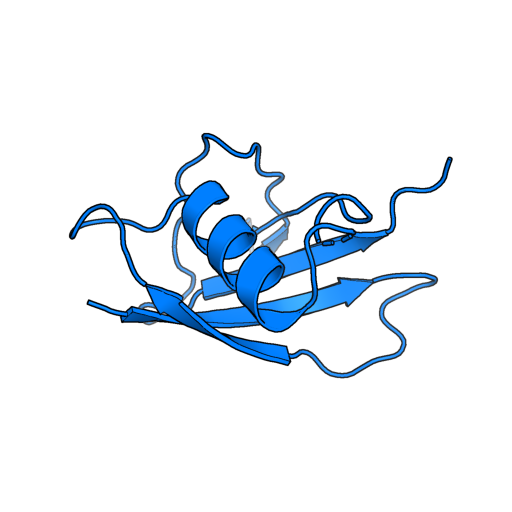1 95 VAL A O 1
ATOM 654 N N . HIS A 1 82 ? 11.726 19.887 30.783 1.00 88.99 96 HIS A N 1
ATOM 655 C CA . HIS A 1 82 ? 10.376 20.037 31.313 1.00 93.34 96 HIS A CA 1
ATOM 656 C C . HIS A 1 82 ? 9.426 19.079 30.596 1.00 92.83 96 HIS A C 1
ATOM 657 O O . HIS A 1 82 ? 9.740 17.907 30.408 1.00 92.71 96 HIS A O 1
ATOM 664 N N . GLY A 1 83 ? 8.279 19.606 30.156 1.00 91.15 97 GLY A N 1
ATOM 665 C CA . GLY A 1 83 ? 7.154 18.765 29.786 1.00 89.79 97 GLY A CA 1
ATOM 666 C C . GLY A 1 83 ? 7.118 18.425 28.301 1.00 86.27 97 GLY A C 1
ATOM 667 O O . GLY A 1 83 ? 6.336 19.023 27.559 1.00 86.23 97 GLY A O 1
ATOM 668 N N . GLN A 1 84 ? 7.934 17.427 27.915 1.00 83.32 98 GLN A N 1
ATOM 669 C CA . GLN A 1 84 ? 8.142 16.987 26.539 1.00 78.93 98 GLN A CA 1
ATOM 670 C C . GLN A 1 84 ? 8.559 18.164 25.661 1.00 72.33 98 GLN A C 1
ATOM 671 O O . GLN A 1 84 ? 8.292 18.164 24.459 1.00 69.68 98 GLN A O 1
ATOM 677 N N . GLU A 1 85 ? 9.215 19.147 26.293 1.00 64.41 99 GLU A N 1
ATOM 678 C CA . GLU A 1 85 ? 9.638 20.386 25.663 1.00 57.64 99 GLU A CA 1
ATOM 679 C C . GLU A 1 85 ? 11.074 20.239 25.168 1.00 49.42 99 GLU A C 1
ATOM 680 O O . GLU A 1 85 ? 11.965 19.900 25.973 1.00 46.93 99 GLU A O 1
ATOM 686 N N . TYR A 1 86 ? 11.241 20.488 23.854 1.00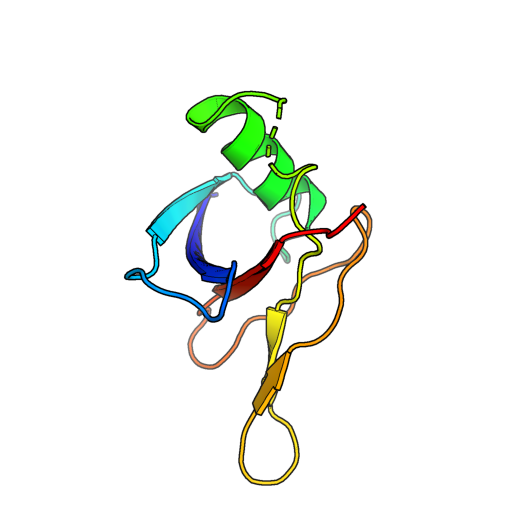 40.55 100 TYR A N 1
ATOM 687 C CA . TYR A 1 86 ? 12.526 20.406 23.172 1.00 33.89 100 TYR A CA 1
ATOM 688 C C . TYR A 1 86 ? 12.955 21.817 22.817 1.00 29.58 100 TYR A C 1
ATOM 689 O O . TYR A 1 86 ? 12.227 22.527 22.107 1.00 30.84 100 TYR A O 1
ATOM 698 N N . VAL A 1 87 ? 14.138 22.202 23.350 1.00 27.00 101 VAL A N 1
ATOM 699 C CA . VAL A 1 87 ? 14.652 23.555 23.132 1.00 25.93 101 VAL A CA 1
ATOM 700 C C . VAL A 1 87 ? 16.098 23.395 22.713 1.00 25.45 101 VAL A C 1
ATOM 701 O O . VAL A 1 87 ? 16.886 22.817 23.470 1.00 26.10 101 VAL A O 1
ATOM 705 N N . LEU A 1 88 ? 16.413 23.944 21.535 1.00 23.08 102 LEU A N 1
ATOM 706 C CA . LEU A 1 88 ? 17.761 23.817 21.010 1.00 22.82 102 LEU A CA 1
ATOM 707 C C . LEU A 1 88 ? 18.324 25.218 20.830 1.00 20.57 102 LEU A C 1
ATOM 708 O O . LEU A 1 88 ? 17.595 26.207 20.715 1.00 21.22 102 LEU A O 1
ATOM 713 N N . LYS A 1 89 ? 19.653 25.250 20.623 1.00 20.27 103 LYS A N 1
ATOM 714 C CA . LYS A 1 89 ? 20.350 26.468 20.245 1.00 20.73 103 LYS A CA 1
ATOM 715 C C . LYS A 1 89 ? 21.276 26.078 19.103 1.00 20.71 103 LYS A C 1
ATOM 716 O O . LYS A 1 89 ? 21.964 25.085 19.141 1.00 20.15 103 LYS A O 1
ATOM 722 N N . GLY A 1 90 ? 21.162 26.812 17.980 1.00 18.93 104 GLY A N 1
ATOM 723 C CA . GLY A 1 90 ? 22.201 26.729 16.947 1.00 17.50 104 GLY A CA 1
ATOM 724 C C . GLY A 1 90 ? 23.128 27.912 17.073 1.00 19.21 104 GLY A C 1
ATOM 725 O O . GLY A 1 90 ? 22.689 29.057 16.954 1.00 19.89 104 GLY A O 1
ATOM 726 N N . SER A 1 91 ? 24.422 27.599 17.224 1.00 18.40 105 SER A N 1
ATOM 727 C CA . SER A 1 91 ? 25.415 28.649 17.455 1.00 20.19 105 SER A CA 1
ATOM 728 C C . SER A 1 91 ? 26.141 28.826 16.131 1.00 18.32 105 SER A C 1
ATOM 729 O O . SER A 1 91 ? 26.657 27.846 15.597 1.00 18.35 105 SER A O 1
ATOM 732 N N . GLN A 1 92 ? 26.194 30.054 15.606 1.00 19.18 106 GLN A N 1
ATOM 733 C CA . GLN A 1 92 ? 26.800 30.220 14.274 1.00 20.07 106 GLN A CA 1
ATOM 734 C C . GLN A 1 92 ? 28.258 29.780 14.274 1.00 22.28 106 GLN A C 1
ATOM 735 O O . GLN A 1 92 ? 29.037 30.254 15.119 1.00 22.78 106 GLN A O 1
ATOM 741 N N . ILE A 1 93 ? 28.621 28.921 13.288 1.00 19.64 107 ILE A N 1
ATOM 742 C CA . ILE A 1 93 ? 30.021 28.509 13.140 1.00 18.99 107 ILE A CA 1
ATOM 743 C C . ILE A 1 93 ? 30.829 29.632 12.506 1.00 19.17 107 ILE A C 1
ATOM 744 O O . ILE A 1 93 ? 30.346 30.275 11.549 1.00 20.52 107 ILE A O 1
ATOM 749 N N . LEU A 1 94 ? 32.003 29.913 13.123 1.00 18.34 108 LEU A N 1
ATOM 750 C CA . LEU A 1 94 ? 32.758 31.086 12.691 1.00 19.96 108 LEU A CA 1
ATOM 751 C C . LEU A 1 94 ? 34.014 30.583 12.010 1.00 23.47 108 LEU A C 1
ATOM 752 O O . LEU A 1 94 ? 35.015 30.351 12.660 1.00 26.14 108 LEU A O 1
ATOM 757 N N . ASP A 1 95 ? 33.944 30.434 10.703 1.00 27.61 109 ASP A N 1
ATOM 758 C CA . ASP A 1 95 ? 35.184 30.065 10.015 1.00 33.29 109 ASP A CA 1
ATOM 759 C C . ASP A 1 95 ? 35.281 30.921 8.756 1.00 40.65 109 ASP A C 1
ATOM 760 O O . ASP A 1 95 ? 36.276 30.716 8.009 1.00 40.97 109 ASP A O 1
#